Protein AF-A0A0G0A4J5-F1 (afdb_monomer_lite)

Radius of gyration: 17.47 Å; chains: 1; bounding box: 33×28×51 Å

pLDDT: mean 85.97, std 13.19, range [50.69, 98.56]

Foldseek 3Di:
DDDDDPVNVVPDPPLVVLQVVLVVLVVLVVVLVVVLVVCVVVVVVVVQQVQWDQDAPVPNPDDRDTAGFSDPDPDPDTDHPVNSVVSSVVSDDD

Secondary structure (DSSP, 8-state):
-PPPPHHHHHT--HHHHHHHHHHHHHHHHHHHHHHHHHHHTTT-HHHHHHTEEE---TTS-----EEE----SS-SS---HHHHHHHHHHHS--

Structure (mmCIF, N/CA/C/O backbone):
data_AF-A0A0G0A4J5-F1
#
_entry.id   AF-A0A0G0A4J5-F1
#
loop_
_atom_site.group_PDB
_atom_site.id
_atom_site.type_symbol
_atom_site.label_atom_id
_atom_site.label_alt_id
_atom_site.label_comp_id
_atom_site.label_asym_id
_atom_site.label_entity_id
_atom_site.label_seq_id
_atom_site.pdbx_PDB_ins_code
_atom_site.Cartn_x
_atom_site.Cartn_y
_atom_site.Cartn_z
_atom_site.occupancy
_atom_site.B_iso_or_equiv
_atom_site.auth_seq_id
_atom_site.auth_comp_id
_atom_site.auth_asym_id
_atom_site.auth_atom_id
_atom_site.pdbx_PDB_model_num
ATOM 1 N N . MET A 1 1 ? 0.903 -18.379 -25.460 1.00 51.03 1 MET A N 1
ATOM 2 C CA . MET A 1 1 ? 1.802 -17.273 -25.067 1.00 51.03 1 MET A CA 1
ATOM 3 C C . MET A 1 1 ? 2.040 -16.416 -26.297 1.00 51.03 1 MET A C 1
ATOM 5 O O . MET A 1 1 ? 2.370 -16.982 -27.331 1.00 51.03 1 MET A O 1
ATOM 9 N N . LYS A 1 2 ? 1.787 -15.103 -26.235 1.00 59.81 2 LYS A N 1
ATOM 10 C CA . LYS A 1 2 ? 2.214 -14.189 -27.304 1.00 59.81 2 LYS A CA 1
ATOM 11 C C . LYS A 1 2 ? 3.733 -14.056 -27.202 1.00 59.81 2 LYS A C 1
ATOM 13 O O . LYS A 1 2 ? 4.222 -13.694 -26.137 1.00 59.81 2 LYS A O 1
ATOM 18 N N . ASN A 1 3 ? 4.450 -14.373 -28.275 1.00 66.94 3 ASN A N 1
ATOM 19 C CA . ASN A 1 3 ? 5.855 -14.000 -28.384 1.00 66.94 3 ASN A CA 1
ATOM 20 C C . ASN A 1 3 ? 5.901 -12.481 -28.543 1.00 66.94 3 ASN A C 1
ATOM 22 O O . ASN A 1 3 ? 5.327 -11.955 -29.494 1.00 66.94 3 ASN A O 1
ATOM 26 N N . LEU A 1 4 ? 6.513 -11.801 -27.578 1.00 76.50 4 LEU A N 1
ATOM 27 C CA . LEU A 1 4 ? 6.816 -10.378 -27.687 1.00 76.50 4 LEU A CA 1
ATOM 28 C C . LEU A 1 4 ? 7.888 -10.194 -28.764 1.00 76.50 4 LEU A C 1
ATOM 30 O O . LEU A 1 4 ? 8.887 -10.916 -28.772 1.00 76.50 4 LEU A O 1
ATOM 34 N N . ASP A 1 5 ? 7.658 -9.254 -29.678 1.00 89.12 5 ASP A N 1
ATOM 35 C CA . ASP A 1 5 ? 8.634 -8.880 -30.698 1.00 89.12 5 ASP A CA 1
ATOM 36 C C . ASP A 1 5 ? 9.785 -8.093 -30.046 1.00 89.12 5 ASP A C 1
ATOM 38 O O . ASP A 1 5 ? 9.579 -7.270 -29.152 1.00 89.12 5 ASP A O 1
ATOM 42 N N . VAL A 1 6 ? 11.015 -8.323 -30.503 1.00 83.12 6 VAL A N 1
ATOM 43 C CA . VAL A 1 6 ? 12.207 -7.602 -30.035 1.00 83.12 6 VAL A CA 1
ATOM 44 C C . VAL A 1 6 ? 12.053 -6.100 -30.278 1.00 83.12 6 VAL A C 1
ATOM 46 O O . VAL A 1 6 ? 12.445 -5.299 -29.430 1.00 83.12 6 VAL A O 1
ATOM 49 N N . ALA A 1 7 ? 11.436 -5.708 -31.398 1.00 83.69 7 ALA A N 1
ATOM 50 C CA . ALA A 1 7 ? 11.163 -4.304 -31.695 1.00 83.69 7 ALA A CA 1
ATOM 51 C C . ALA A 1 7 ? 10.215 -3.666 -30.666 1.00 83.69 7 ALA A C 1
ATOM 53 O O . ALA A 1 7 ? 10.414 -2.518 -30.271 1.00 83.69 7 ALA A O 1
ATOM 54 N N . GLU A 1 8 ? 9.224 -4.423 -30.188 1.00 80.56 8 GLU A N 1
ATOM 55 C CA . GLU A 1 8 ? 8.269 -3.968 -29.177 1.00 80.56 8 GLU A CA 1
ATOM 56 C C . GLU A 1 8 ? 8.978 -3.709 -27.842 1.00 80.56 8 GLU A C 1
ATOM 58 O O . GLU A 1 8 ? 8.816 -2.636 -27.265 1.00 80.56 8 GLU A O 1
ATOM 63 N N . ILE A 1 9 ? 9.856 -4.620 -27.408 1.00 82.38 9 ILE A N 1
ATOM 64 C CA . ILE A 1 9 ? 10.652 -4.463 -26.178 1.00 82.38 9 ILE A CA 1
ATOM 65 C C . ILE A 1 9 ? 11.571 -3.238 -26.261 1.00 82.38 9 ILE A C 1
ATOM 67 O O . ILE A 1 9 ? 11.624 -2.438 -25.328 1.00 82.38 9 ILE A O 1
ATOM 71 N N . LEU A 1 10 ? 12.279 -3.068 -27.381 1.00 84.00 10 LEU A N 1
ATOM 72 C CA . LEU A 1 10 ? 13.208 -1.950 -27.575 1.00 84.00 10 LEU A CA 1
ATOM 73 C C . LEU A 1 10 ? 12.498 -0.592 -27.703 1.00 84.00 10 LEU A C 1
ATOM 75 O O . LEU A 1 10 ? 13.129 0.442 -27.497 1.00 84.00 10 LEU A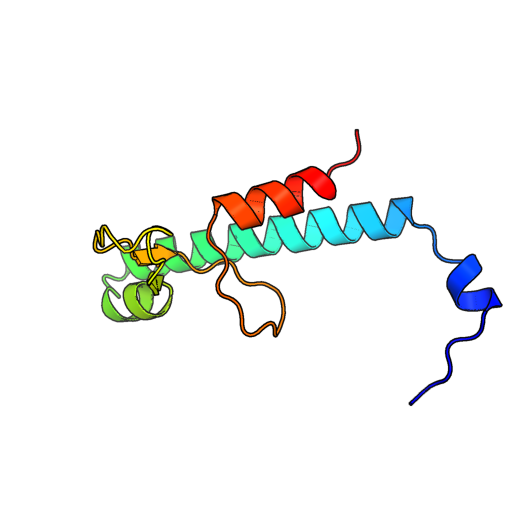 O 1
ATOM 79 N N . SER A 1 11 ? 11.201 -0.585 -28.024 1.00 84.06 11 SER A N 1
ATOM 80 C CA . SER A 1 11 ? 10.387 0.633 -28.121 1.00 84.06 11 SER A CA 1
ATOM 81 C C . SER A 1 11 ? 9.835 1.133 -26.780 1.00 84.06 11 SER A C 1
ATOM 83 O O . SER A 1 11 ? 9.259 2.221 -26.720 1.00 84.06 11 SER A O 1
ATOM 85 N N . ILE A 1 12 ? 10.000 0.364 -25.696 1.00 84.94 12 ILE A N 1
ATOM 86 C CA . ILE A 1 12 ? 9.503 0.740 -24.370 1.00 84.94 12 ILE A CA 1
ATOM 87 C C . ILE A 1 12 ? 10.276 1.957 -23.857 1.00 84.94 12 ILE A C 1
ATOM 89 O O . ILE A 1 12 ? 11.476 1.898 -23.588 1.00 84.94 12 ILE A O 1
ATOM 93 N N . ASP A 1 13 ? 9.557 3.055 -23.628 1.00 87.19 13 ASP A N 1
ATOM 94 C CA . ASP A 1 13 ? 10.077 4.183 -22.862 1.00 87.19 13 ASP A CA 1
ATOM 95 C C . ASP A 1 13 ? 10.171 3.787 -21.383 1.00 87.19 13 ASP A C 1
ATOM 97 O O . ASP A 1 13 ? 9.212 3.897 -20.611 1.00 87.19 13 ASP A O 1
ATOM 101 N N . ALA A 1 14 ? 11.351 3.306 -20.992 1.00 83.31 14 ALA A N 1
ATOM 102 C CA . ALA A 1 14 ? 11.637 2.856 -19.636 1.00 83.31 14 ALA A CA 1
ATOM 103 C C . ALA A 1 14 ? 11.400 3.954 -18.583 1.00 83.31 14 ALA A C 1
ATOM 105 O O . ALA A 1 14 ? 10.974 3.655 -17.469 1.00 83.31 14 ALA A O 1
ATOM 106 N N . ASN A 1 15 ? 11.612 5.230 -18.925 1.00 84.00 15 ASN A N 1
ATOM 107 C CA . ASN A 1 15 ? 11.401 6.341 -17.996 1.00 84.00 15 ASN A CA 1
ATOM 108 C C . ASN A 1 15 ? 9.914 6.637 -17.784 1.00 84.00 15 ASN A C 1
ATOM 110 O O . ASN A 1 15 ? 9.508 7.014 -16.681 1.00 84.00 15 ASN A O 1
ATOM 114 N N . ASN A 1 16 ? 9.102 6.501 -18.831 1.00 88.06 16 ASN A N 1
ATOM 115 C CA . ASN A 1 16 ? 7.647 6.587 -18.735 1.00 88.06 16 ASN A CA 1
ATOM 116 C C . ASN A 1 16 ? 7.081 5.384 -17.968 1.00 88.06 16 ASN A C 1
ATOM 118 O O . ASN A 1 16 ? 6.287 5.560 -17.046 1.00 88.06 16 ASN A O 1
ATOM 122 N N . LEU A 1 17 ? 7.555 4.172 -18.275 1.00 89.44 17 LEU A N 1
ATOM 123 C CA . LEU A 1 17 ? 7.152 2.956 -17.569 1.00 89.44 17 LEU A CA 1
ATOM 124 C C . LEU A 1 17 ? 7.452 3.050 -16.068 1.00 89.44 17 LEU A C 1
ATOM 126 O O . LEU A 1 17 ? 6.554 2.841 -15.256 1.00 89.44 17 LEU A O 1
ATOM 130 N N . LYS A 1 18 ? 8.675 3.449 -15.706 1.00 91.31 18 LYS A N 1
ATOM 131 C CA . LYS A 1 18 ? 9.093 3.624 -14.312 1.00 91.31 18 LYS A CA 1
ATOM 132 C C . LYS A 1 18 ? 8.216 4.635 -13.565 1.00 91.31 18 LYS A C 1
ATOM 134 O O . LYS A 1 18 ? 7.815 4.383 -12.434 1.00 91.31 18 LYS A O 1
ATOM 139 N N . GLN A 1 19 ? 7.863 5.750 -14.211 1.00 91.12 19 GLN A N 1
ATOM 140 C CA . GLN A 1 19 ? 6.959 6.747 -13.627 1.00 91.12 19 GLN A CA 1
ATOM 141 C C . GLN A 1 19 ? 5.557 6.177 -13.378 1.00 91.12 19 GLN A C 1
ATOM 143 O O . GLN A 1 19 ? 5.001 6.373 -12.301 1.00 91.12 19 GLN A O 1
ATOM 148 N N . LYS A 1 20 ? 4.998 5.439 -14.344 1.00 92.31 20 LYS A N 1
ATOM 149 C CA . LYS A 1 20 ? 3.688 4.790 -14.186 1.00 92.31 20 LYS A CA 1
ATOM 150 C C . LYS A 1 20 ? 3.696 3.754 -13.065 1.00 92.31 20 LYS A C 1
ATOM 152 O O . LYS A 1 20 ? 2.740 3.683 -12.301 1.00 92.31 20 LYS A O 1
ATOM 157 N N . GLN A 1 21 ? 4.773 2.978 -12.950 1.00 93.19 21 GLN A N 1
ATOM 158 C CA . GLN A 1 21 ? 4.958 2.020 -11.859 1.00 93.19 21 GLN A CA 1
ATOM 159 C C . GLN A 1 21 ? 5.026 2.729 -10.503 1.00 93.19 21 GLN A C 1
ATOM 161 O O . GLN A 1 21 ? 4.353 2.304 -9.572 1.00 93.19 21 GLN A O 1
ATOM 166 N N . PHE A 1 22 ? 5.774 3.834 -10.404 1.00 95.12 22 PHE A N 1
ATOM 167 C CA . PHE A 1 22 ? 5.833 4.654 -9.192 1.00 95.12 22 PHE A CA 1
ATOM 168 C C . PHE A 1 22 ? 4.449 5.173 -8.779 1.00 95.12 22 PHE A C 1
ATOM 170 O O . PHE A 1 22 ? 4.066 5.048 -7.620 1.00 95.12 22 PHE A O 1
ATOM 177 N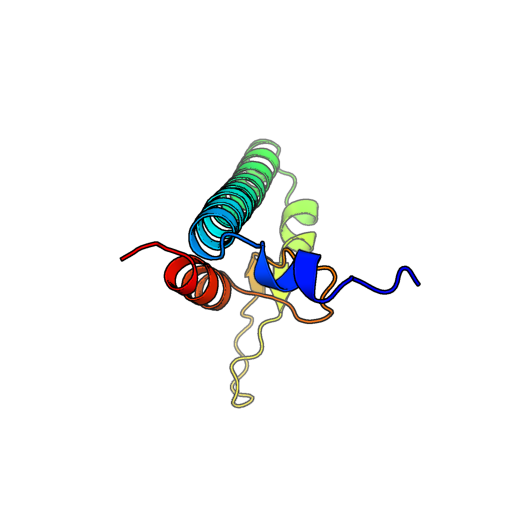 N . GLU A 1 23 ? 3.694 5.751 -9.715 1.00 95.69 23 GLU A N 1
ATOM 178 C CA . GLU A 1 23 ? 2.364 6.309 -9.441 1.00 95.69 23 GLU A CA 1
ATOM 179 C C . GLU A 1 23 ? 1.363 5.230 -9.027 1.00 95.69 23 GLU A C 1
ATOM 181 O O . GLU A 1 23 ? 0.653 5.407 -8.036 1.00 95.69 23 GLU A O 1
ATOM 186 N N . ALA A 1 24 ? 1.342 4.104 -9.743 1.00 95.19 24 ALA A N 1
ATOM 187 C CA . ALA A 1 24 ? 0.468 2.979 -9.434 1.00 95.19 24 ALA A CA 1
ATOM 188 C C . ALA A 1 24 ? 0.794 2.367 -8.067 1.00 95.19 24 ALA A C 1
ATOM 190 O O . ALA A 1 24 ? -0.114 2.157 -7.265 1.00 95.19 24 ALA A O 1
ATOM 191 N N . LEU A 1 25 ? 2.083 2.138 -7.783 1.00 95.62 25 LEU A N 1
ATOM 192 C CA . LEU A 1 25 ? 2.513 1.614 -6.493 1.00 95.62 25 LEU A CA 1
ATOM 193 C C . LEU A 1 25 ? 2.128 2.594 -5.386 1.00 95.62 25 LEU A C 1
ATOM 195 O O . LEU A 1 25 ? 1.392 2.219 -4.488 1.00 95.62 25 LEU A O 1
ATOM 199 N N . LYS A 1 26 ? 2.493 3.878 -5.503 1.00 97.00 26 LYS A N 1
ATOM 200 C CA . LYS A 1 26 ? 2.125 4.913 -4.525 1.00 97.00 26 LYS A CA 1
ATOM 201 C C . LYS A 1 26 ? 0.624 4.926 -4.221 1.00 97.00 26 LYS A C 1
ATOM 203 O O . LYS A 1 26 ? 0.256 5.031 -3.052 1.00 97.00 26 LYS A O 1
ATOM 208 N N . GLN A 1 27 ? -0.220 4.856 -5.252 1.00 97.38 27 GLN A N 1
ATOM 209 C CA . GLN A 1 27 ? -1.669 4.847 -5.072 1.00 97.38 27 GLN A CA 1
ATOM 210 C C . GLN A 1 27 ? -2.132 3.598 -4.316 1.00 97.38 27 GLN A C 1
ATOM 212 O O . GLN A 1 27 ? -2.905 3.729 -3.374 1.00 97.38 27 GLN A O 1
ATOM 217 N N . HIS A 1 28 ? -1.591 2.423 -4.645 1.00 96.19 28 HIS A N 1
ATOM 218 C CA . HIS A 1 28 ? -1.883 1.189 -3.920 1.00 96.19 28 HIS A CA 1
ATOM 219 C C . HIS A 1 28 ? -1.618 1.325 -2.410 1.00 96.19 28 HIS A C 1
ATOM 221 O O . HIS A 1 28 ? -2.491 1.007 -1.606 1.00 96.19 28 HIS A O 1
ATOM 227 N N . GLY A 1 29 ? -0.471 1.876 -1.997 1.00 96.56 29 GLY A N 1
ATOM 228 C CA . GLY A 1 29 ? -0.192 2.094 -0.570 1.00 96.56 29 GLY A CA 1
ATOM 229 C C . GLY A 1 29 ? -1.162 3.067 0.112 1.00 96.56 29 GLY A C 1
ATOM 230 O O . GLY A 1 29 ? -1.525 2.865 1.272 1.00 96.56 29 GLY A O 1
ATOM 231 N N . ILE A 1 30 ? -1.624 4.104 -0.597 1.00 98.19 30 ILE A N 1
ATOM 232 C CA . ILE A 1 30 ? -2.662 5.019 -0.090 1.00 98.19 30 ILE A CA 1
ATOM 233 C C . ILE A 1 30 ? -3.985 4.273 0.097 1.00 98.19 30 ILE A C 1
ATOM 235 O O . ILE A 1 30 ? -4.655 4.477 1.111 1.00 98.19 30 ILE A O 1
ATOM 239 N N . ASP A 1 31 ? -4.351 3.411 -0.848 1.00 97.44 31 ASP A N 1
ATOM 240 C CA . ASP A 1 31 ? -5.596 2.646 -0.805 1.00 97.44 31 ASP A CA 1
ATOM 241 C C . ASP A 1 31 ? -5.597 1.668 0.381 1.00 97.44 31 ASP A C 1
ATOM 243 O O . ASP A 1 31 ? -6.563 1.639 1.143 1.00 97.44 31 ASP A O 1
ATOM 247 N N . VAL A 1 32 ? -4.482 0.958 0.616 1.00 96.50 32 VAL A N 1
ATOM 248 C CA . VAL A 1 32 ? -4.295 0.073 1.785 1.00 96.50 32 VAL A CA 1
ATOM 249 C C . VAL A 1 32 ? -4.526 0.829 3.095 1.00 96.50 32 VAL A C 1
ATOM 251 O O . VAL A 1 32 ? -5.308 0.398 3.944 1.00 96.50 32 VAL A O 1
ATOM 254 N N . LEU A 1 33 ? -3.870 1.979 3.265 1.00 97.81 33 LEU A N 1
ATOM 255 C CA . LEU A 1 33 ? -3.988 2.778 4.486 1.00 97.81 33 LEU A CA 1
ATOM 256 C C . LEU A 1 33 ? -5.395 3.359 4.657 1.00 97.81 33 LEU A C 1
ATOM 258 O O . LEU A 1 33 ? -5.926 3.390 5.768 1.00 97.81 33 LEU A O 1
ATOM 262 N N . THR A 1 34 ? -6.006 3.800 3.559 1.00 98.31 34 THR A N 1
ATOM 263 C CA . THR A 1 34 ? -7.364 4.351 3.551 1.00 98.31 34 THR A CA 1
ATOM 264 C C . THR A 1 34 ? -8.383 3.300 3.973 1.00 98.31 34 THR A C 1
ATOM 266 O O . THR A 1 34 ? -9.238 3.579 4.814 1.00 98.31 34 THR A O 1
ATOM 269 N N . GLU A 1 35 ? -8.260 2.075 3.465 1.00 97.62 35 GLU A N 1
ATOM 270 C CA . GLU A 1 35 ? -9.128 0.967 3.854 1.00 97.62 35 GLU A CA 1
ATOM 271 C C . GLU A 1 35 ? -9.018 0.661 5.351 1.00 97.62 35 GLU A C 1
ATOM 273 O O . GLU A 1 35 ? -10.036 0.549 6.032 1.00 97.62 35 GLU A O 1
ATOM 278 N N . ILE A 1 36 ? -7.799 0.602 5.893 1.00 97.69 36 ILE A N 1
ATOM 279 C CA . ILE A 1 36 ? -7.578 0.363 7.327 1.00 97.69 36 ILE A CA 1
ATOM 280 C C . ILE A 1 36 ? -8.207 1.471 8.172 1.00 97.69 36 ILE A C 1
ATOM 282 O O . ILE A 1 36 ? -8.875 1.183 9.167 1.00 97.69 36 ILE A O 1
ATOM 286 N N . ILE A 1 37 ? -8.041 2.734 7.769 1.00 98.38 37 ILE A N 1
ATOM 287 C CA . ILE A 1 37 ? -8.674 3.879 8.434 1.00 98.38 37 ILE A CA 1
ATOM 288 C C . ILE A 1 37 ? -10.202 3.731 8.425 1.00 98.38 37 ILE A C 1
ATOM 290 O O . ILE A 1 37 ? -10.855 3.985 9.440 1.00 98.38 37 ILE A O 1
ATOM 294 N N . ASP A 1 38 ? -10.789 3.320 7.304 1.00 98.50 38 ASP A N 1
ATOM 295 C CA . ASP A 1 38 ? -12.236 3.167 7.178 1.00 98.50 38 ASP A CA 1
ATOM 296 C C . ASP A 1 38 ? -12.788 1.968 7.956 1.00 98.50 38 ASP A C 1
ATOM 298 O O . ASP A 1 38 ? -13.886 2.063 8.511 1.00 98.50 38 ASP A O 1
ATOM 302 N N . LEU A 1 39 ? -12.040 0.866 8.047 1.00 98.50 39 LEU A N 1
ATOM 303 C CA . LEU A 1 39 ? -12.366 -0.259 8.925 1.00 98.50 39 LEU A CA 1
ATOM 304 C C . LEU A 1 39 ? -12.292 0.156 10.399 1.00 98.50 39 LEU A C 1
ATOM 306 O O . LEU A 1 39 ? -13.182 -0.190 11.178 1.00 98.50 39 LEU A O 1
ATOM 310 N N . LEU A 1 40 ? -11.286 0.955 10.768 1.00 98.19 40 LEU A N 1
ATOM 311 C CA . LEU A 1 40 ? -11.098 1.440 12.134 1.00 98.19 40 LEU A CA 1
ATOM 312 C C . LEU A 1 40 ? -12.252 2.345 12.577 1.00 98.19 40 LEU A C 1
ATOM 314 O O . LEU A 1 40 ? -12.786 2.161 13.663 1.00 98.19 40 LEU A O 1
ATOM 318 N N . LYS A 1 41 ? -12.704 3.264 11.714 1.00 98.38 41 LYS A N 1
ATOM 319 C CA . LYS A 1 41 ? -13.882 4.116 11.978 1.00 98.38 41 LYS A CA 1
ATOM 320 C C . LYS A 1 41 ? -15.184 3.328 12.183 1.00 98.38 41 LYS A C 1
ATOM 322 O O . LYS A 1 41 ? -16.140 3.883 12.715 1.00 98.38 41 LYS A O 1
ATOM 327 N N . LYS A 1 42 ? -15.253 2.086 11.695 1.00 98.56 42 LYS A N 1
ATOM 328 C CA . LYS A 1 42 ? -16.434 1.206 11.748 1.00 98.56 42 LYS A CA 1
ATOM 329 C C . LYS A 1 42 ? -16.307 0.105 12.809 1.00 98.56 42 LYS A C 1
ATOM 331 O O . LYS A 1 42 ? -17.113 -0.825 12.791 1.00 98.56 42 LYS A O 1
ATOM 336 N N . ASP A 1 43 ? -15.284 0.170 13.663 1.00 98.25 43 ASP A N 1
ATOM 337 C CA . ASP A 1 43 ? -14.963 -0.842 14.678 1.00 98.25 43 ASP A CA 1
ATOM 338 C C . ASP A 1 43 ? -14.802 -2.270 14.104 1.00 98.25 43 ASP A C 1
ATOM 340 O O . ASP A 1 43 ? -15.094 -3.275 14.756 1.00 98.25 43 ASP A O 1
ATOM 344 N N . LYS A 1 44 ? -14.325 -2.392 12.855 1.00 98.25 44 LYS A N 1
ATOM 345 C CA . LYS A 1 44 ? -14.125 -3.672 12.146 1.00 98.25 44 LYS A CA 1
ATOM 346 C C . LYS A 1 44 ? -12.754 -4.290 12.435 1.00 98.25 44 LYS A C 1
ATOM 348 O O . LYS A 1 44 ? -11.943 -4.504 11.539 1.00 98.25 44 LYS A O 1
ATOM 353 N N . PHE A 1 45 ? -12.474 -4.574 13.705 1.00 96.25 45 PHE A N 1
ATOM 354 C CA . PHE A 1 45 ? -11.135 -4.997 14.142 1.00 96.25 45 PHE A CA 1
ATOM 355 C C . PHE A 1 45 ? -10.666 -6.335 13.555 1.00 96.25 45 PHE A C 1
ATOM 357 O O . PHE A 1 45 ? -9.476 -6.493 13.292 1.00 96.25 45 PHE A O 1
ATOM 364 N N . ASP A 1 46 ? -11.572 -7.289 13.336 1.00 96.62 46 ASP A N 1
ATOM 365 C CA . ASP A 1 46 ? -11.208 -8.584 12.748 1.00 9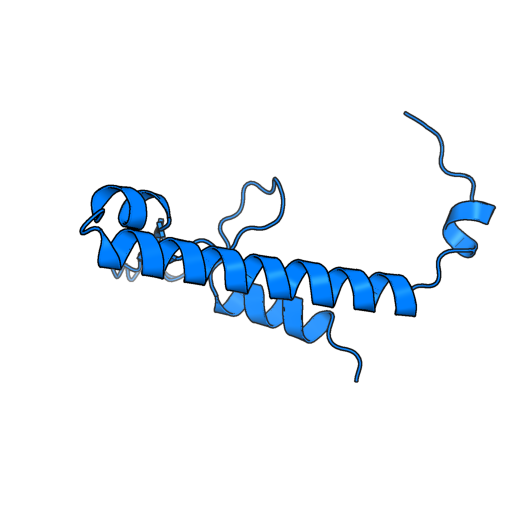6.62 46 ASP A CA 1
ATOM 366 C C . ASP A 1 46 ? -10.796 -8.453 11.279 1.00 96.62 46 ASP A C 1
ATOM 368 O O . ASP A 1 46 ? -9.837 -9.097 10.858 1.00 96.62 46 ASP A O 1
ATOM 372 N N . ASP A 1 47 ? -11.439 -7.554 10.533 1.00 96.56 47 ASP A N 1
ATOM 373 C CA . ASP A 1 47 ? -11.074 -7.258 9.146 1.00 96.56 47 ASP A CA 1
ATOM 374 C C . ASP A 1 47 ? -9.690 -6.587 9.088 1.00 96.56 47 ASP A C 1
ATOM 376 O O . ASP A 1 47 ? -8.862 -6.938 8.252 1.00 96.56 47 ASP A O 1
ATOM 380 N N . ILE A 1 48 ? -9.374 -5.695 10.038 1.00 95.81 48 ILE A N 1
ATOM 381 C CA . ILE A 1 48 ? -8.029 -5.099 10.157 1.00 95.81 48 ILE A CA 1
ATOM 382 C C . ILE A 1 48 ? -6.976 -6.179 10.435 1.00 95.81 48 ILE A C 1
ATOM 384 O O . ILE A 1 48 ? -5.908 -6.159 9.830 1.00 95.81 48 ILE A O 1
ATOM 388 N N . ARG A 1 49 ? -7.261 -7.152 11.313 1.00 94.19 49 ARG A N 1
ATOM 389 C CA . ARG A 1 49 ? -6.327 -8.258 11.603 1.00 94.19 49 ARG A CA 1
ATOM 390 C C . ARG A 1 49 ? -6.047 -9.117 10.371 1.00 94.19 49 ARG A C 1
ATOM 392 O O . ARG A 1 49 ? -4.910 -9.540 10.191 1.00 94.19 49 ARG A O 1
ATOM 399 N N . GLN A 1 50 ? -7.040 -9.332 9.507 1.00 92.94 50 GLN A N 1
ATOM 400 C CA . GLN A 1 50 ? -6.860 -10.048 8.235 1.00 92.94 50 GLN A CA 1
ATOM 401 C C . GLN A 1 50 ? -5.972 -9.288 7.237 1.00 92.94 50 GLN A C 1
ATOM 403 O O . GLN A 1 50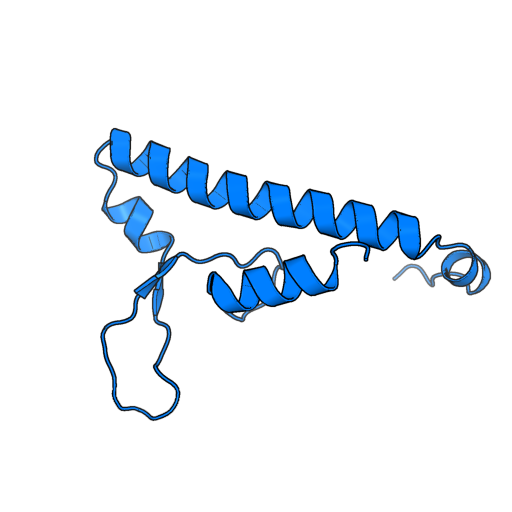 ? -5.454 -9.889 6.301 1.00 92.94 50 GLN A O 1
ATOM 408 N N . ARG A 1 51 ? -5.766 -7.981 7.444 1.00 92.88 51 ARG A N 1
ATOM 409 C CA . ARG A 1 51 ? -4.843 -7.133 6.672 1.00 92.88 51 ARG A CA 1
ATOM 410 C C . ARG A 1 51 ? -3.443 -7.054 7.268 1.00 92.88 51 ARG A C 1
ATOM 412 O O . ARG A 1 51 ? -2.640 -6.236 6.825 1.00 92.88 51 ARG A O 1
ATOM 419 N N . THR A 1 52 ? -3.152 -7.890 8.260 1.00 91.94 52 THR A N 1
ATOM 420 C CA . THR A 1 52 ? -1.818 -8.004 8.842 1.00 91.94 52 THR A CA 1
ATOM 421 C C . THR A 1 52 ? -1.225 -9.378 8.591 1.00 91.94 52 THR A C 1
ATOM 423 O O . THR A 1 52 ? -1.947 -10.373 8.553 1.00 91.94 52 THR A O 1
ATOM 426 N N . PHE A 1 53 ? 0.094 -9.433 8.458 1.00 89.50 53 PHE A N 1
ATOM 427 C CA . PHE A 1 53 ? 0.848 -10.677 8.388 1.00 89.50 53 PHE A CA 1
ATOM 428 C C . PHE A 1 53 ? 1.867 -10.731 9.523 1.00 89.50 53 PHE A C 1
ATOM 430 O O . PHE A 1 53 ? 2.297 -9.700 10.047 1.00 89.50 53 PHE A O 1
ATOM 437 N N . TYR A 1 54 ? 2.257 -11.944 9.900 1.00 85.75 54 TYR A N 1
ATOM 438 C CA . TYR A 1 54 ? 3.307 -12.148 10.885 1.00 85.75 54 TYR A CA 1
ATOM 439 C C . TYR A 1 54 ? 4.677 -11.978 10.223 1.00 85.75 54 TYR A C 1
ATOM 441 O O . TYR A 1 54 ? 5.052 -12.794 9.381 1.00 85.75 54 TYR A O 1
ATOM 449 N N . SER A 1 55 ? 5.424 -10.948 10.620 1.00 73.94 55 SER A N 1
ATOM 450 C CA . SER A 1 55 ? 6.809 -10.749 10.192 1.00 73.94 55 SER A CA 1
ATOM 451 C C . SER A 1 55 ? 7.757 -11.334 11.247 1.00 73.94 55 SER A C 1
ATOM 453 O O . SER A 1 55 ? 7.879 -10.772 12.342 1.00 73.94 55 SER A O 1
ATOM 455 N N . PRO A 1 56 ? 8.414 -12.484 10.996 1.00 68.62 56 PRO A N 1
ATOM 456 C CA . PRO A 1 56 ? 9.408 -12.996 11.926 1.00 68.62 56 PRO A CA 1
ATOM 457 C C . PRO A 1 56 ? 10.612 -12.048 11.935 1.00 68.62 56 PRO A C 1
ATOM 459 O O . PRO A 1 56 ? 11.255 -11.848 10.907 1.00 68.62 56 PRO A O 1
ATOM 462 N N . ALA A 1 57 ? 10.961 -11.493 13.099 1.00 61.16 57 ALA A N 1
ATOM 463 C CA . ALA A 1 57 ? 12.281 -10.889 13.273 1.00 61.16 57 ALA A CA 1
ATOM 464 C C . ALA A 1 57 ? 13.332 -11.963 12.928 1.00 61.16 57 ALA A C 1
ATOM 466 O O . ALA A 1 57 ? 13.299 -13.063 13.486 1.00 61.16 57 ALA A O 1
ATOM 467 N N . GLY A 1 58 ? 14.178 -11.673 11.935 1.00 55.94 58 GLY A N 1
ATOM 468 C CA . GLY A 1 58 ? 14.996 -12.625 11.168 1.00 55.94 58 GLY A CA 1
ATOM 469 C C . GLY A 1 58 ? 16.111 -13.369 11.913 1.00 55.94 58 GLY A C 1
ATOM 470 O O . GLY A 1 58 ? 17.099 -13.758 11.299 1.00 55.94 58 GLY A O 1
ATOM 471 N N . ASP A 1 59 ? 15.979 -13.593 13.212 1.00 59.00 59 ASP A N 1
ATOM 472 C CA . ASP A 1 59 ? 16.921 -14.335 14.051 1.00 59.00 59 ASP A CA 1
ATOM 473 C C . ASP A 1 59 ? 16.231 -15.280 15.054 1.00 59.00 59 ASP A C 1
ATOM 475 O O . ASP A 1 59 ? 16.894 -15.901 15.885 1.00 59.00 59 ASP A O 1
ATOM 479 N N . GLY A 1 60 ? 14.903 -15.421 14.986 1.00 50.69 60 GLY A N 1
ATOM 480 C CA . GLY A 1 60 ? 14.160 -16.270 15.917 1.00 50.69 60 GLY A CA 1
ATOM 481 C C . GLY A 1 60 ? 14.003 -15.676 17.321 1.00 50.69 60 GLY A C 1
ATOM 482 O O . GLY A 1 60 ? 13.486 -16.362 18.204 1.00 50.69 60 GLY A O 1
ATOM 483 N N . MET A 1 61 ? 14.356 -14.403 17.541 1.00 58.16 61 MET A N 1
ATOM 484 C CA . MET A 1 61 ? 14.114 -13.677 18.799 1.00 58.16 61 MET A CA 1
ATOM 485 C C . MET A 1 61 ? 12.700 -13.072 18.821 1.00 58.16 61 MET A C 1
ATOM 487 O O . MET A 1 61 ? 12.494 -11.878 19.046 1.00 58.16 61 MET A O 1
ATOM 491 N N . GLY A 1 62 ? 11.719 -13.935 18.533 1.00 51.00 62 GLY A N 1
ATOM 492 C CA . GLY A 1 62 ? 10.330 -13.619 18.215 1.00 51.00 62 GLY A CA 1
ATOM 493 C C . GLY A 1 62 ? 9.683 -12.585 19.133 1.00 51.00 62 GLY A C 1
ATOM 494 O O . GLY A 1 62 ? 9.366 -12.855 20.289 1.00 51.00 62 GLY A O 1
ATOM 495 N N . SER A 1 63 ? 9.403 -11.418 18.565 1.00 58.59 63 SER A N 1
ATOM 496 C CA . SER A 1 63 ? 8.334 -10.542 19.036 1.00 58.59 63 SER A CA 1
ATOM 497 C C . SER A 1 63 ? 7.094 -10.772 18.163 1.00 58.59 63 SER A C 1
ATOM 499 O O . SER A 1 63 ? 7.210 -11.178 17.005 1.00 58.59 63 SER A O 1
ATOM 501 N N . ASN A 1 64 ? 5.895 -10.568 18.720 1.00 60.00 64 ASN A N 1
ATOM 502 C CA . ASN A 1 64 ? 4.637 -10.607 17.966 1.00 60.00 64 ASN A CA 1
ATOM 503 C C . ASN A 1 64 ? 4.555 -9.386 17.038 1.00 60.00 64 ASN A C 1
ATOM 505 O O . ASN A 1 64 ? 3.872 -8.409 17.342 1.00 60.00 64 ASN A O 1
ATOM 509 N N . ASN A 1 65 ? 5.272 -9.443 15.919 1.00 74.00 65 ASN A N 1
ATOM 510 C CA . ASN A 1 65 ? 5.411 -8.340 14.977 1.00 74.00 65 ASN A CA 1
ATOM 511 C C . ASN A 1 65 ? 4.436 -8.541 13.815 1.00 74.00 65 ASN A C 1
ATOM 513 O O . ASN A 1 65 ? 4.826 -8.892 12.703 1.00 74.00 65 ASN A O 1
ATOM 517 N N . ASN A 1 66 ? 3.144 -8.368 14.096 1.00 86.38 66 ASN A N 1
ATOM 518 C CA . ASN A 1 66 ? 2.167 -8.273 13.019 1.00 86.38 66 ASN A CA 1
ATOM 519 C C . ASN A 1 66 ? 2.316 -6.908 12.344 1.00 86.38 66 ASN A C 1
ATOM 521 O O . ASN A 1 66 ? 2.195 -5.873 13.002 1.00 86.38 66 ASN A O 1
ATOM 525 N N . CYS A 1 67 ? 2.558 -6.923 11.040 1.00 89.94 67 CYS A N 1
ATOM 526 C CA . CYS A 1 67 ? 2.696 -5.732 10.210 1.00 89.94 67 CYS A CA 1
ATOM 527 C C . CYS A 1 67 ? 1.500 -5.626 9.268 1.00 89.94 67 CYS A C 1
ATOM 529 O O . CYS A 1 67 ? 0.916 -6.641 8.896 1.00 89.94 67 CYS A O 1
ATOM 531 N N . ILE A 1 68 ? 1.137 -4.406 8.869 1.00 93.31 68 ILE A N 1
ATOM 532 C CA . ILE A 1 68 ? 0.178 -4.205 7.777 1.00 93.31 68 ILE A CA 1
ATOM 533 C C . ILE A 1 68 ? 0.787 -4.768 6.492 1.00 93.31 68 ILE A C 1
ATOM 535 O O . ILE A 1 68 ? 1.951 -4.508 6.198 1.00 93.31 68 ILE A O 1
ATOM 539 N N . GLU A 1 69 ? -0.014 -5.525 5.750 1.00 93.38 69 GLU A N 1
ATOM 540 C CA . GLU A 1 69 ? 0.354 -6.105 4.463 1.00 93.38 69 GLU A CA 1
ATOM 541 C C . GLU A 1 69 ? 0.226 -5.070 3.336 1.00 93.38 69 GLU A C 1
ATOM 543 O O . GLU A 1 69 ? -0.856 -4.511 3.117 1.00 93.38 69 GLU A O 1
ATOM 548 N N . PHE A 1 70 ? 1.325 -4.853 2.612 1.00 93.38 70 PHE A N 1
ATOM 549 C CA . PHE A 1 70 ? 1.422 -3.946 1.465 1.00 93.38 70 PHE A CA 1
ATOM 550 C C . PHE A 1 70 ? 1.675 -4.666 0.137 1.00 93.38 70 PHE A C 1
ATOM 552 O O . PHE A 1 70 ? 1.925 -3.998 -0.863 1.00 93.38 70 PHE A O 1
ATOM 559 N N . ASN A 1 71 ? 1.638 -6.000 0.097 1.00 90.62 71 ASN A N 1
ATOM 560 C CA . ASN A 1 71 ? 1.867 -6.753 -1.132 1.00 90.62 71 ASN A CA 1
ATOM 561 C C . ASN A 1 71 ? 0.928 -6.300 -2.276 1.00 90.62 71 ASN A C 1
ATOM 563 O O . ASN A 1 71 ? -0.299 -6.332 -2.164 1.00 90.62 71 ASN A O 1
ATOM 567 N N . TRP A 1 72 ? 1.532 -5.884 -3.393 1.00 87.38 72 TRP A N 1
ATOM 568 C CA . TRP A 1 72 ? 0.862 -5.381 -4.602 1.00 87.38 72 TRP A CA 1
ATOM 569 C C . TRP A 1 72 ? 0.956 -6.349 -5.787 1.00 87.38 72 TRP A C 1
ATOM 571 O O . TRP A 1 72 ? 0.329 -6.132 -6.828 1.00 87.38 72 TRP A O 1
ATOM 581 N N . CYS A 1 73 ? 1.788 -7.380 -5.669 1.00 76.06 73 CYS A N 1
ATOM 582 C CA . CYS A 1 73 ? 1.963 -8.402 -6.684 1.00 76.06 73 CYS A CA 1
ATOM 583 C C . CYS A 1 73 ? 1.168 -9.640 -6.256 1.00 76.06 73 CYS A C 1
ATOM 585 O O . CYS A 1 73 ? 0.927 -9.862 -5.076 1.00 76.06 73 CYS A O 1
ATOM 587 N N . ASN A 1 74 ? 0.811 -10.521 -7.190 1.00 68.38 74 ASN A N 1
ATOM 588 C CA . ASN A 1 74 ? 0.340 -11.866 -6.819 1.00 68.38 74 ASN A CA 1
ATOM 589 C C . ASN A 1 74 ? 1.491 -12.740 -6.264 1.00 68.38 74 ASN A C 1
ATOM 591 O O . ASN A 1 74 ? 1.470 -13.965 -6.413 1.00 68.38 74 ASN A O 1
ATOM 595 N N . ASP A 1 75 ? 2.519 -12.115 -5.687 1.00 65.88 75 ASP A N 1
ATOM 596 C CA . ASP A 1 75 ? 3.641 -12.789 -5.067 1.00 65.88 75 ASP A CA 1
ATOM 597 C C . ASP A 1 75 ? 3.198 -13.449 -3.770 1.00 65.88 75 ASP A C 1
ATOM 599 O O . ASP A 1 75 ? 2.271 -13.012 -3.087 1.00 65.88 75 ASP A O 1
ATOM 603 N N . LYS A 1 76 ? 3.865 -14.556 -3.456 1.00 71.38 76 LYS A N 1
ATOM 604 C CA . LYS A 1 76 ? 3.596 -15.342 -2.249 1.00 71.38 76 LYS A CA 1
ATOM 605 C C . LYS A 1 76 ? 4.220 -14.729 -0.998 1.00 71.38 76 LYS A C 1
ATOM 607 O O . LYS A 1 76 ? 3.941 -15.213 0.096 1.00 71.38 76 LYS A O 1
ATOM 612 N N . ASP A 1 77 ? 5.051 -13.710 -1.179 1.00 81.19 77 ASP A N 1
ATOM 613 C CA . ASP A 1 77 ? 5.816 -13.095 -0.112 1.00 81.19 77 ASP A CA 1
ATOM 614 C C . ASP A 1 77 ? 5.049 -11.893 0.438 1.00 81.19 77 ASP A C 1
ATOM 616 O O . ASP A 1 77 ? 4.572 -11.036 -0.307 1.00 81.19 77 ASP A O 1
ATOM 620 N N . SER A 1 78 ? 4.905 -11.858 1.759 1.00 87.62 78 SER A N 1
ATOM 621 C CA . SER A 1 78 ? 4.350 -10.707 2.462 1.00 87.62 78 SER A CA 1
ATOM 622 C C . SER A 1 78 ? 5.322 -9.538 2.443 1.00 87.62 78 SER A C 1
ATOM 624 O O . SER A 1 78 ? 6.537 -9.731 2.529 1.00 87.62 78 SER A O 1
ATOM 626 N N . VAL A 1 79 ? 4.785 -8.323 2.366 1.00 90.00 79 VAL A N 1
ATOM 627 C CA . VAL A 1 79 ? 5.579 -7.102 2.259 1.00 90.00 79 VAL A CA 1
ATOM 628 C C . VAL A 1 79 ? 5.162 -6.123 3.346 1.00 90.00 79 VAL A C 1
ATOM 630 O O . VAL A 1 79 ? 4.014 -5.681 3.410 1.00 90.00 79 VAL A O 1
ATOM 633 N N . ASP A 1 80 ? 6.109 -5.774 4.216 1.00 90.75 80 ASP A N 1
ATOM 634 C CA . ASP A 1 80 ? 5.920 -4.696 5.181 1.00 90.75 80 ASP A CA 1
ATOM 635 C C . ASP A 1 80 ? 6.135 -3.317 4.547 1.00 90.75 80 ASP A C 1
ATOM 637 O O . ASP A 1 80 ? 6.539 -3.172 3.391 1.00 90.75 80 ASP A O 1
ATOM 641 N N . ILE A 1 81 ? 5.84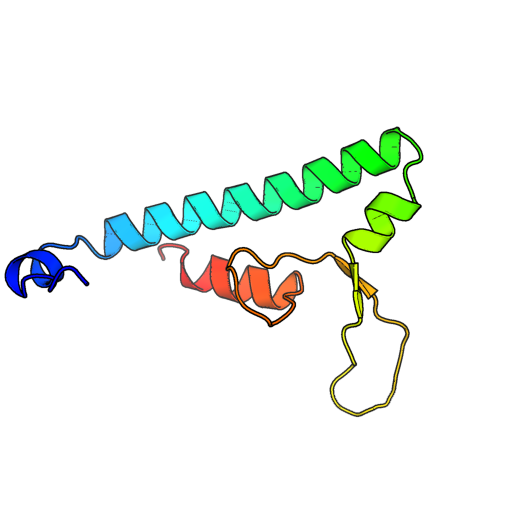2 -2.272 5.322 1.00 92.00 81 ILE A N 1
ATOM 642 C CA . ILE A 1 81 ? 5.950 -0.896 4.843 1.00 92.00 81 ILE A CA 1
ATOM 643 C C . ILE A 1 81 ? 7.388 -0.506 4.473 1.00 92.00 81 ILE A C 1
ATOM 645 O O . ILE A 1 81 ? 7.560 0.314 3.580 1.00 92.00 81 ILE A O 1
ATOM 649 N N . ASP A 1 82 ? 8.406 -1.077 5.116 1.00 90.56 82 ASP A N 1
ATOM 650 C CA . ASP A 1 82 ? 9.807 -0.713 4.872 1.00 90.56 82 ASP A CA 1
ATOM 651 C C . ASP A 1 82 ? 10.262 -1.246 3.507 1.00 90.56 82 ASP A C 1
ATOM 653 O O . ASP A 1 82 ? 10.651 -0.484 2.622 1.00 90.56 82 ASP A O 1
ATOM 657 N N . SER A 1 83 ? 10.027 -2.537 3.268 1.00 89.88 83 SER A N 1
ATOM 658 C CA . SER A 1 83 ? 10.280 -3.201 1.982 1.00 89.88 83 SER A CA 1
ATOM 659 C C . SER A 1 83 ? 9.470 -2.572 0.835 1.00 89.88 83 SER A C 1
ATOM 661 O O . SER A 1 83 ? 9.932 -2.437 -0.307 1.00 89.88 83 SER A O 1
ATOM 663 N N . TYR A 1 84 ? 8.238 -2.156 1.135 1.00 93.44 84 TYR A N 1
ATOM 664 C CA . TYR A 1 84 ? 7.389 -1.420 0.207 1.00 93.44 84 TYR A CA 1
ATOM 665 C C . TYR A 1 84 ? 7.982 -0.042 -0.148 1.00 93.44 84 TYR A C 1
ATOM 667 O O . TYR A 1 84 ? 7.994 0.345 -1.323 1.00 93.44 84 TYR A O 1
ATOM 675 N N . LEU A 1 85 ? 8.501 0.698 0.840 1.00 94.44 85 LEU A N 1
ATOM 676 C CA . LEU A 1 85 ? 9.125 2.006 0.633 1.00 94.44 85 LEU A CA 1
ATOM 677 C C . LEU A 1 85 ? 10.421 1.899 -0.171 1.00 94.44 85 LEU A C 1
ATOM 679 O O . LEU A 1 85 ? 10.584 2.679 -1.108 1.00 94.44 85 LEU A O 1
ATOM 683 N N . ASP A 1 86 ? 11.268 0.904 0.094 1.00 93.69 86 ASP A N 1
ATOM 684 C CA . ASP A 1 86 ? 12.473 0.631 -0.703 1.00 93.69 86 ASP A CA 1
ATOM 685 C C . ASP A 1 86 ? 12.137 0.479 -2.194 1.00 93.69 86 ASP A C 1
ATOM 687 O O . ASP A 1 86 ? 12.765 1.082 -3.077 1.00 93.69 86 ASP A O 1
ATOM 691 N N . THR A 1 87 ? 11.079 -0.281 -2.491 1.00 93.19 87 THR A N 1
ATOM 692 C CA . THR A 1 87 ? 10.601 -0.462 -3.866 1.00 93.19 87 THR A CA 1
ATOM 693 C C . THR A 1 87 ? 10.112 0.860 -4.453 1.00 93.19 87 THR A C 1
ATOM 695 O O . THR A 1 87 ? 10.484 1.222 -5.575 1.00 93.19 87 THR A O 1
ATOM 698 N N . LEU A 1 88 ? 9.312 1.618 -3.703 1.00 94.31 88 LEU A N 1
ATOM 699 C CA . LEU A 1 88 ? 8.779 2.899 -4.154 1.00 94.31 88 LEU A CA 1
ATOM 700 C C . LEU A 1 88 ? 9.887 3.932 -4.421 1.00 94.31 88 LEU A C 1
ATOM 702 O O . LEU A 1 88 ? 9.845 4.643 -5.428 1.00 94.31 88 LEU A O 1
ATOM 706 N N . GLU A 1 89 ? 10.903 3.995 -3.564 1.00 94.56 89 GLU A N 1
ATOM 707 C CA . GLU A 1 89 ? 12.071 4.858 -3.729 1.00 94.56 89 GLU A CA 1
ATOM 708 C C . GLU A 1 89 ? 12.914 4.456 -4.937 1.00 94.56 89 GLU A C 1
ATOM 710 O O . GLU A 1 89 ? 13.348 5.326 -5.698 1.00 94.56 89 GLU A O 1
ATOM 715 N N . SER A 1 90 ? 13.069 3.152 -5.188 1.00 92.50 90 SER A N 1
ATOM 716 C CA . SER A 1 90 ? 13.760 2.653 -6.382 1.00 92.50 90 SER A CA 1
ATOM 717 C C . SER A 1 90 ? 13.087 3.120 -7.682 1.00 92.50 90 SER A C 1
ATOM 719 O O . SER A 1 90 ? 13.771 3.391 -8.680 1.00 92.50 90 SER A O 1
ATOM 721 N N . LEU A 1 91 ? 11.755 3.274 -7.663 1.00 92.19 91 LEU A N 1
ATOM 722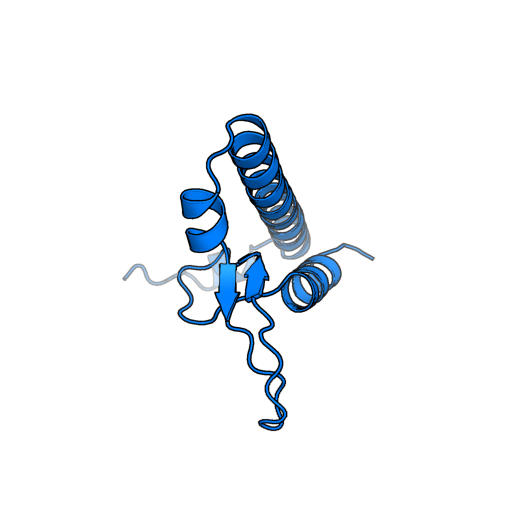 C CA . LEU A 1 91 ? 10.926 3.727 -8.782 1.00 92.19 91 LEU A CA 1
ATOM 723 C C . LEU A 1 91 ? 10.844 5.254 -8.900 1.00 92.19 91 LEU A C 1
ATOM 725 O O . LEU A 1 91 ? 10.566 5.773 -9.984 1.00 92.19 91 LEU A O 1
ATOM 729 N N . LYS A 1 92 ? 11.139 5.995 -7.832 1.00 90.19 92 LYS A N 1
ATOM 730 C CA . LYS A 1 92 ? 11.127 7.458 -7.856 1.00 90.19 92 LYS A CA 1
ATOM 731 C C . LYS A 1 92 ? 12.193 7.976 -8.829 1.00 90.19 92 LYS A C 1
ATOM 733 O O . LYS A 1 92 ? 13.362 7.585 -8.779 1.00 90.19 92 LYS A O 1
ATOM 738 N N . LYS A 1 93 ? 11.795 8.855 -9.754 1.00 74.69 93 LYS A N 1
ATOM 739 C CA . LYS A 1 93 ? 12.756 9.584 -10.596 1.00 74.69 93 LYS A CA 1
ATOM 740 C C . LYS A 1 93 ? 13.647 10.447 -9.695 1.00 74.69 93 LYS A C 1
ATOM 742 O O . LYS A 1 93 ? 13.130 11.142 -8.821 1.00 74.69 93 LYS A O 1
ATOM 747 N N . LYS A 1 94 ? 14.963 10.347 -9.895 1.00 61.06 94 LYS A N 1
ATOM 748 C CA . LYS A 1 94 ? 15.941 11.271 -9.310 1.00 61.06 94 LYS A CA 1
ATOM 749 C C . LYS A 1 94 ? 15.928 12.586 -10.074 1.00 61.06 94 LYS A C 1
ATOM 751 O O . LYS A 1 94 ? 15.735 12.521 -11.309 1.00 61.06 94 LYS A O 1
#

Sequence (94 aa):
MKNLDVAEILSIDANNLKQKQFEALKQHGIDVLTEIIDLLKKDKFDDIRQRTFYSPAGDGMGSNNNCIEFNWCNDKDSVDIDSYLDTLESLKKK